Protein AF-A0A4P8D7B9-F1 (afdb_monomer_lite)

Sequence (53 aa):
LPPKGKLRSLCSQHVEKLQTFQHLHPIVVQAAFPPLYKELFSTEIESPEGLSK

Radius of gyration: 14.24 Å; chains: 1; bounding box: 40×21×36 Å

pLDDT: mean 78.87, std 17.97, range [38.94, 94.56]

Foldseek 3Di:
DPPPCPVVVVVVVVLVVVVVVCVVCVVCCVPPDDPVVCVVRVPPVPPPVPPDD

Structure (mmCIF, N/CA/C/O backbone):
data_AF-A0A4P8D7B9-F1
#
_entry.id   AF-A0A4P8D7B9-F1
#
loop_
_atom_site.group_PDB
_atom_site.id
_atom_site.type_symbol
_atom_site.label_atom_id
_atom_site.label_alt_id
_atom_site.label_comp_id
_atom_site.label_asym_id
_atom_site.label_entity_id
_atom_site.label_seq_id
_atom_site.pdbx_PDB_ins_code
_atom_site.Cartn_x
_atom_site.Cartn_y
_atom_site.Cartn_z
_atom_site.occupancy
_atom_site.B_iso_or_equiv
_atom_site.auth_seq_id
_atom_site.auth_comp_id
_atom_site.auth_asym_id
_atom_site.auth_atom_id
_atom_site.pdbx_PDB_model_num
ATOM 1 N N . LEU A 1 1 ? -26.179 4.547 7.039 1.00 55.38 1 LEU A N 1
ATOM 2 C CA . LEU A 1 1 ? -24.713 4.746 7.150 1.00 55.38 1 LEU A CA 1
ATOM 3 C C . LEU A 1 1 ? -24.052 3.387 7.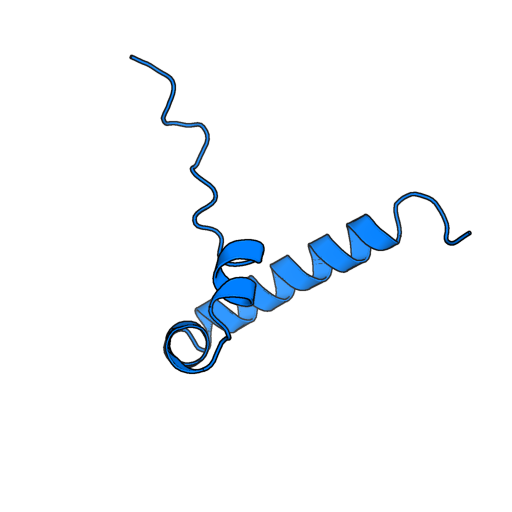350 1.00 55.38 1 LEU A C 1
ATOM 5 O O . LEU A 1 1 ? -24.641 2.577 8.061 1.00 55.38 1 LEU A O 1
ATOM 9 N N . PRO A 1 2 ? -22.894 3.103 6.726 1.00 58.34 2 PRO A N 1
ATOM 10 C CA . PRO A 1 2 ? -22.176 1.851 6.960 1.00 58.34 2 PRO A CA 1
ATOM 11 C C . PRO A 1 2 ? -21.834 1.693 8.455 1.00 58.34 2 PRO A C 1
ATOM 13 O O . PRO A 1 2 ? -21.628 2.701 9.139 1.00 58.34 2 PRO A O 1
ATOM 16 N N . PRO A 1 3 ? -21.798 0.455 8.984 1.00 69.44 3 PRO A N 1
ATOM 17 C CA . PRO A 1 3 ? -21.576 0.207 10.405 1.00 69.44 3 PRO A CA 1
ATOM 18 C C . PRO A 1 3 ? -20.255 0.827 10.878 1.00 69.44 3 PRO A C 1
ATOM 20 O O . PRO A 1 3 ? -19.217 0.702 10.217 1.00 69.44 3 PRO A O 1
ATOM 23 N N . LYS A 1 4 ? -20.311 1.518 12.026 1.00 67.75 4 LYS A N 1
ATOM 24 C CA . LYS A 1 4 ? -19.157 2.181 12.650 1.00 6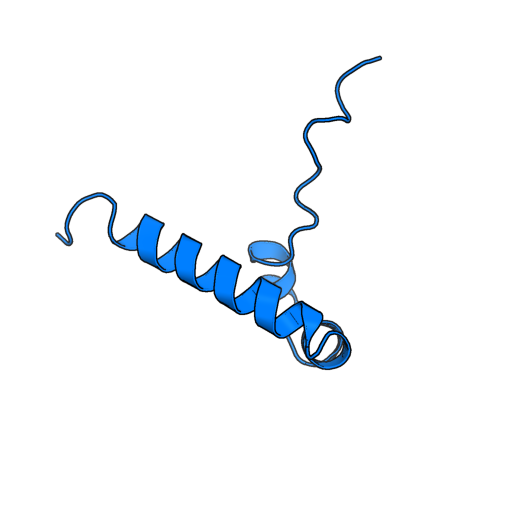7.75 4 LYS A CA 1
ATOM 25 C C . LYS A 1 4 ? -18.018 1.163 12.795 1.00 67.75 4 LYS A C 1
ATOM 27 O O . LYS A 1 4 ? -18.201 0.119 13.405 1.00 67.75 4 LYS A O 1
ATOM 32 N N . GLY A 1 5 ? -16.863 1.458 12.196 1.00 76.06 5 GLY A N 1
ATOM 33 C CA . GLY A 1 5 ? -15.673 0.597 12.235 1.00 76.06 5 GLY A CA 1
ATOM 34 C C . GLY A 1 5 ? -15.373 -0.183 10.951 1.00 76.06 5 GLY A C 1
ATOM 35 O O . GLY A 1 5 ? -14.230 -0.595 10.768 1.00 76.06 5 GLY A O 1
ATOM 36 N N . LYS A 1 6 ? -16.320 -0.313 10.008 1.00 84.25 6 LYS A N 1
ATOM 37 C CA . LYS A 1 6 ? -16.062 -1.036 8.747 1.00 84.25 6 LYS A CA 1
ATOM 38 C C . LYS A 1 6 ? -15.030 -0.335 7.859 1.00 84.25 6 LYS A C 1
ATOM 40 O O . LYS A 1 6 ? -14.164 -0.997 7.303 1.00 84.25 6 LYS A O 1
ATOM 45 N N . LEU A 1 7 ? -15.070 0.998 7.796 1.00 88.25 7 LEU A N 1
ATOM 46 C CA . LEU A 1 7 ? -14.062 1.785 7.079 1.00 88.25 7 LEU A CA 1
ATOM 47 C C . LEU A 1 7 ? -12.668 1.603 7.694 1.00 88.25 7 LEU A C 1
ATOM 49 O O . LEU A 1 7 ? -11.712 1.366 6.969 1.00 88.25 7 LEU A O 1
ATOM 53 N N . ARG A 1 8 ? -12.573 1.624 9.031 1.00 87.94 8 ARG A N 1
ATOM 54 C CA . ARG A 1 8 ? -11.307 1.398 9.741 1.00 87.94 8 ARG A CA 1
ATOM 55 C C . ARG A 1 8 ? -10.728 0.022 9.410 1.00 87.94 8 ARG A C 1
ATOM 57 O O . ARG A 1 8 ? -9.564 -0.059 9.055 1.00 87.94 8 ARG A O 1
AT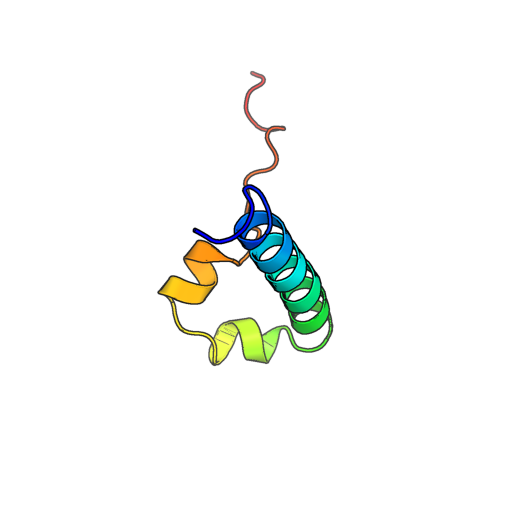OM 64 N N . SER A 1 9 ? -11.544 -1.030 9.470 1.00 89.62 9 SER A N 1
ATOM 65 C CA . SER A 1 9 ? -11.110 -2.393 9.134 1.00 89.62 9 SER A CA 1
ATOM 66 C C . SER A 1 9 ? -10.615 -2.511 7.688 1.00 89.62 9 SER A C 1
ATOM 68 O O . SER A 1 9 ? -9.586 -3.137 7.451 1.00 89.62 9 SER A O 1
ATOM 70 N N . LEU A 1 10 ? -11.295 -1.865 6.735 1.00 91.44 10 LEU A N 1
ATOM 71 C CA . LEU A 1 10 ? -10.863 -1.839 5.336 1.00 91.44 10 LEU A CA 1
ATOM 72 C C . LEU A 1 10 ? -9.532 -1.099 5.159 1.00 91.44 10 LEU A C 1
ATOM 74 O O . LEU A 1 10 ? -8.653 -1.588 4.453 1.00 91.44 10 LEU A O 1
ATOM 78 N N . CYS A 1 11 ? -9.362 0.047 5.823 1.00 90.38 11 CYS A N 1
ATOM 79 C CA . CYS A 1 11 ? -8.107 0.796 5.802 1.00 90.38 11 CYS A CA 1
ATOM 80 C C . CYS A 1 11 ? -6.953 -0.005 6.424 1.00 90.38 11 CYS A C 1
ATOM 82 O O . CYS A 1 11 ? -5.874 -0.046 5.844 1.00 90.38 11 CYS A O 1
ATOM 84 N N . SER A 1 12 ? -7.174 -0.687 7.552 1.00 89.81 12 SER A N 1
ATOM 85 C CA . S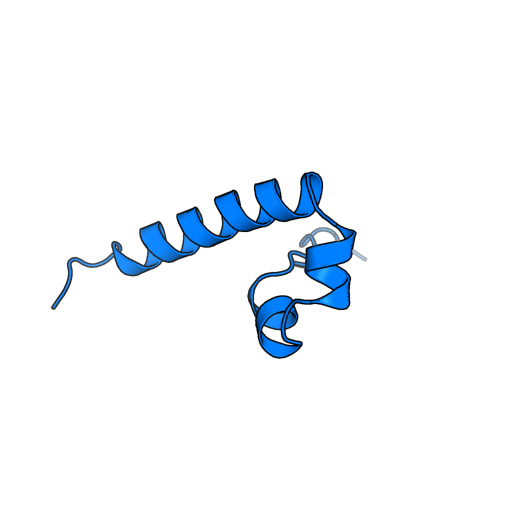ER A 1 12 ? -6.157 -1.552 8.166 1.00 89.81 12 SER A CA 1
ATOM 86 C C . SER A 1 12 ? -5.747 -2.692 7.231 1.00 89.81 12 SER A C 1
ATOM 88 O O . SER A 1 12 ? -4.562 -2.879 6.977 1.00 89.81 12 SER A O 1
ATOM 90 N N . GLN A 1 13 ? -6.720 -3.382 6.630 1.00 94.25 13 GLN A N 1
ATOM 91 C CA . GLN A 1 13 ? -6.445 -4.468 5.686 1.00 94.25 13 GLN A CA 1
ATOM 92 C C . GLN A 1 13 ? -5.679 -3.986 4.443 1.00 94.25 13 GLN A C 1
ATOM 94 O O . GLN A 1 13 ? -4.850 -4.712 3.893 1.00 94.25 13 GLN A O 1
ATOM 99 N N . HIS A 1 14 ? -5.963 -2.770 3.975 1.00 93.00 14 HIS A N 1
ATOM 100 C CA . HIS A 1 14 ? -5.221 -2.153 2.881 1.00 93.00 14 HIS A CA 1
ATOM 101 C C . HIS A 1 14 ? -3.739 -1.977 3.236 1.00 93.00 14 HIS A C 1
ATOM 103 O O . HIS A 1 14 ? -2.880 -2.376 2.452 1.00 93.00 14 HIS A O 1
ATOM 109 N N . VAL A 1 15 ? -3.444 -1.441 4.424 1.00 91.69 15 VAL A N 1
ATOM 110 C CA . VAL A 1 15 ? -2.064 -1.221 4.884 1.00 91.69 15 VAL A CA 1
ATOM 111 C C . VAL A 1 15 ? -1.310 -2.544 5.048 1.00 91.69 15 VAL A C 1
ATOM 113 O O . VAL A 1 15 ? -0.194 -2.656 4.555 1.00 91.69 15 VAL A O 1
ATOM 116 N N . GLU A 1 16 ? -1.923 -3.576 5.633 1.00 92.69 16 GLU A N 1
ATOM 117 C CA . GLU A 1 16 ? -1.297 -4.905 5.782 1.00 92.69 16 GLU A CA 1
ATOM 118 C C . GLU A 1 16 ? -0.899 -5.522 4.428 1.00 92.69 16 GLU A C 1
ATOM 120 O O . GLU A 1 16 ? 0.208 -6.044 4.241 1.00 92.69 16 GLU A O 1
ATOM 125 N N . LYS A 1 17 ? -1.795 -5.432 3.437 1.00 93.31 17 LYS A N 1
ATOM 126 C CA . LYS A 1 17 ? -1.518 -5.913 2.076 1.00 93.31 17 LYS A CA 1
ATOM 127 C C . LYS A 1 17 ? -0.443 -5.082 1.392 1.00 93.31 17 LYS A C 1
ATOM 129 O O . LYS A 1 17 ? 0.407 -5.645 0.706 1.00 93.31 17 LYS A O 1
ATOM 134 N N . LEU A 1 18 ? -0.471 -3.765 1.581 1.00 92.00 18 LEU A N 1
ATOM 135 C CA . LEU A 1 18 ? 0.524 -2.862 1.022 1.00 92.00 18 LEU A CA 1
ATOM 136 C C . LEU A 1 18 ? 1.919 -3.147 1.586 1.00 92.00 18 LEU A C 1
ATOM 138 O O . LEU A 1 18 ? 2.865 -3.238 0.812 1.00 92.00 18 LEU A O 1
ATOM 142 N N . GLN A 1 19 ? 2.042 -3.357 2.897 1.00 90.69 19 GLN A N 1
ATOM 143 C CA . GLN A 1 19 ? 3.306 -3.744 3.527 1.00 90.69 19 GLN A CA 1
ATOM 144 C C . GLN A 1 19 ? 3.826 -5.058 2.946 1.00 90.69 19 GLN A C 1
ATOM 146 O O . GLN A 1 19 ? 4.997 -5.167 2.593 1.00 90.69 19 GLN A O 1
ATOM 151 N N . THR A 1 20 ? 2.953 -6.050 2.773 1.00 92.00 20 THR A N 1
ATOM 152 C CA . THR A 1 20 ? 3.333 -7.317 2.131 1.00 92.00 20 THR A CA 1
ATOM 153 C C . THR A 1 20 ? 3.822 -7.089 0.695 1.00 92.00 20 THR A C 1
ATOM 155 O O . THR A 1 20 ? 4.868 -7.603 0.304 1.00 92.00 20 THR A O 1
ATOM 158 N N . PHE A 1 21 ? 3.109 -6.273 -0.085 1.00 93.12 21 PHE A N 1
ATOM 159 C CA . PHE A 1 21 ? 3.493 -5.932 -1.455 1.00 93.12 21 PHE A CA 1
ATOM 160 C C . PHE A 1 21 ? 4.831 -5.186 -1.516 1.00 93.12 21 PHE A C 1
ATOM 162 O O . PHE A 1 21 ? 5.654 -5.480 -2.378 1.00 93.12 21 PHE A O 1
ATOM 169 N N . GLN A 1 22 ? 5.079 -4.264 -0.586 1.00 90.50 22 GLN A N 1
ATOM 170 C CA . GLN A 1 22 ? 6.329 -3.517 -0.494 1.00 90.50 22 GLN A CA 1
ATOM 171 C C . GLN A 1 22 ? 7.527 -4.432 -0.233 1.00 90.50 22 GLN A C 1
ATOM 173 O O . GLN A 1 22 ? 8.561 -4.250 -0.869 1.00 90.50 22 GLN A O 1
ATOM 178 N N . HIS A 1 23 ? 7.390 -5.430 0.645 1.00 88.69 23 HIS A N 1
ATOM 179 C CA . HIS A 1 23 ? 8.463 -6.396 0.898 1.00 88.69 23 HIS A CA 1
ATOM 180 C C . HIS A 1 23 ? 8.800 -7.236 -0.341 1.00 88.69 23 HIS A C 1
ATOM 182 O O . HIS A 1 23 ? 9.963 -7.557 -0.567 1.00 88.69 23 HIS A O 1
ATOM 188 N N . LEU A 1 24 ? 7.798 -7.577 -1.158 1.00 94.56 24 LEU A N 1
ATOM 189 C CA . LEU A 1 24 ? 7.990 -8.368 -2.378 1.00 94.56 24 LEU A CA 1
ATOM 190 C C . LEU A 1 24 ? 8.466 -7.521 -3.570 1.00 94.56 24 LEU A C 1
ATOM 192 O O . LEU A 1 24 ? 9.208 -8.008 -4.423 1.00 94.56 24 LEU A O 1
ATOM 196 N N . HIS A 1 25 ? 8.048 -6.255 -3.640 1.00 92.19 25 HIS A N 1
ATOM 197 C CA . HIS A 1 25 ? 8.269 -5.365 -4.782 1.00 92.19 25 HIS A CA 1
ATOM 198 C C . HIS A 1 25 ? 8.679 -3.940 -4.356 1.00 92.19 25 HIS A C 1
ATOM 200 O O . HIS A 1 25 ? 8.007 -2.965 -4.712 1.00 92.19 25 HIS A O 1
ATOM 206 N N . PRO A 1 26 ? 9.811 -3.772 -3.648 1.00 87.00 26 PRO A N 1
ATOM 207 C CA . PRO A 1 26 ? 10.210 -2.479 -3.083 1.00 87.00 26 PRO A CA 1
ATOM 208 C C . PRO A 1 26 ? 10.446 -1.408 -4.157 1.00 87.00 26 PRO A C 1
ATOM 210 O O . PRO A 1 26 ? 10.048 -0.256 -3.996 1.00 87.00 26 PRO A O 1
ATOM 213 N N . ILE A 1 27 ? 11.016 -1.801 -5.299 1.00 91.69 27 ILE A N 1
ATOM 214 C CA . ILE A 1 27 ? 11.296 -0.896 -6.424 1.00 91.69 27 ILE A CA 1
ATOM 215 C C . ILE A 1 27 ? 9.999 -0.338 -7.021 1.00 91.69 27 ILE A C 1
ATOM 217 O O . ILE A 1 27 ? 9.932 0.840 -7.366 1.00 91.69 27 ILE A O 1
ATOM 221 N N . VAL A 1 28 ? 8.950 -1.159 -7.118 1.00 89.88 28 VAL A N 1
ATOM 222 C CA . VAL A 1 28 ? 7.658 -0.735 -7.677 1.00 89.88 28 VAL A CA 1
ATOM 223 C C . VAL A 1 28 ? 7.005 0.293 -6.761 1.00 89.88 28 VAL A C 1
ATOM 225 O O . VAL A 1 28 ? 6.543 1.329 -7.235 1.00 89.88 28 VAL A O 1
ATOM 228 N N . VAL A 1 29 ? 7.027 0.049 -5.448 1.00 87.81 29 VAL A N 1
ATOM 229 C CA . VAL A 1 29 ? 6.514 1.012 -4.468 1.00 87.81 29 VAL A CA 1
ATOM 230 C C . VAL A 1 29 ? 7.291 2.326 -4.547 1.00 87.81 29 VAL A C 1
ATOM 232 O O . VAL A 1 29 ? 6.689 3.391 -4.531 1.00 87.81 29 VAL A O 1
ATOM 235 N N . GLN A 1 30 ? 8.613 2.294 -4.712 1.00 83.25 30 GLN A N 1
ATOM 236 C CA . GLN A 1 30 ? 9.408 3.519 -4.782 1.00 83.25 30 GLN A CA 1
ATOM 237 C C . GLN A 1 30 ? 9.181 4.315 -6.081 1.00 83.25 30 GLN A C 1
ATOM 239 O O . GLN A 1 30 ? 8.968 5.532 -6.023 1.00 83.25 30 GLN A O 1
ATOM 244 N N . ALA A 1 31 ? 9.221 3.639 -7.233 1.00 89.62 31 ALA A N 1
ATOM 245 C CA . ALA A 1 31 ? 9.286 4.267 -8.552 1.00 89.62 31 ALA A CA 1
ATOM 246 C C . ALA A 1 31 ? 7.922 4.478 -9.227 1.00 89.62 31 ALA A C 1
ATOM 248 O O . ALA A 1 31 ? 7.779 5.413 -10.011 1.00 89.62 31 ALA A O 1
ATOM 249 N N . ALA A 1 32 ? 6.928 3.631 -8.947 1.00 92.75 32 ALA A N 1
ATOM 250 C CA . ALA A 1 32 ? 5.649 3.648 -9.659 1.00 92.75 32 ALA A CA 1
ATOM 251 C C . ALA A 1 32 ? 4.489 4.213 -8.830 1.00 92.75 32 ALA A C 1
ATOM 253 O O . ALA A 1 32 ? 3.451 4.561 -9.394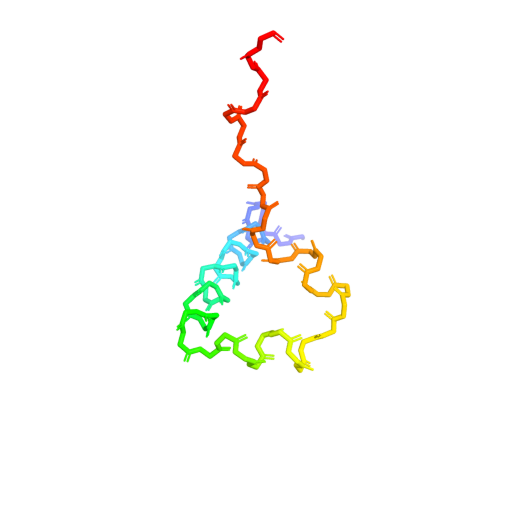 1.00 92.75 32 ALA A O 1
ATOM 254 N N . PHE A 1 33 ? 4.626 4.303 -7.503 1.00 92.81 33 PHE A N 1
ATOM 255 C CA . PHE A 1 33 ? 3.519 4.765 -6.671 1.00 92.81 33 PHE A CA 1
ATOM 256 C C . PHE A 1 33 ? 3.455 6.298 -6.642 1.00 92.81 33 PHE A C 1
ATOM 258 O O . PHE A 1 33 ? 4.497 6.953 -6.504 1.00 92.81 33 PHE A O 1
ATOM 265 N N . PRO A 1 34 ? 2.245 6.886 -6.714 1.00 94.25 34 PRO A N 1
ATOM 266 C CA . PRO A 1 34 ? 2.068 8.330 -6.615 1.00 94.25 34 PRO A CA 1
ATOM 267 C C . PRO A 1 34 ? 2.651 8.908 -5.312 1.00 94.25 34 PRO A C 1
ATOM 269 O O . PRO A 1 34 ? 2.570 8.246 -4.273 1.00 94.25 34 PRO A O 1
ATOM 272 N N . PRO A 1 35 ? 3.177 10.149 -5.320 1.00 88.31 35 PRO A N 1
ATOM 273 C CA . PRO A 1 35 ? 3.768 10.777 -4.133 1.00 88.31 35 PRO A CA 1
ATOM 274 C C . PRO A 1 35 ? 2.823 10.805 -2.924 1.00 88.31 35 PRO A C 1
ATOM 276 O O . PRO A 1 35 ? 3.161 10.266 -1.876 1.00 88.31 35 PRO A O 1
ATOM 279 N N . LEU A 1 36 ? 1.593 11.296 -3.111 1.00 90.75 36 LEU A N 1
ATOM 280 C CA . LEU A 1 36 ? 0.596 11.386 -2.039 1.00 90.75 36 LEU A CA 1
ATOM 281 C C . LEU A 1 36 ? 0.210 10.013 -1.466 1.00 90.75 36 LEU A C 1
ATOM 283 O O . LEU A 1 36 ? -0.051 9.875 -0.276 1.00 90.75 36 LEU A O 1
ATOM 287 N N . TYR A 1 37 ? 0.176 8.973 -2.302 1.00 90.94 37 TYR A N 1
ATOM 288 C CA . TYR A 1 37 ? -0.133 7.625 -1.829 1.00 90.94 37 TYR A CA 1
ATOM 289 C C . TYR A 1 37 ? 0.973 7.104 -0.900 1.00 90.94 37 TYR A C 1
ATOM 291 O O . TYR A 1 37 ? 0.682 6.500 0.130 1.00 90.94 37 TYR A O 1
ATOM 299 N N . LYS A 1 38 ? 2.240 7.369 -1.235 1.00 87.44 38 LYS A N 1
ATOM 300 C CA . LYS A 1 38 ? 3.373 7.023 -0.370 1.00 87.44 38 LYS A CA 1
ATOM 301 C C . LYS A 1 38 ? 3.322 7.800 0.945 1.00 87.44 38 LYS A C 1
ATOM 303 O O . LYS A 1 38 ? 3.518 7.200 1.986 1.00 87.44 38 LYS A O 1
ATOM 308 N N . GLU A 1 39 ? 2.987 9.085 0.927 1.00 87.50 39 GLU A N 1
ATOM 309 C CA . GLU A 1 39 ? 2.862 9.881 2.160 1.00 87.50 39 GLU A CA 1
ATOM 310 C C . GLU A 1 39 ? 1.759 9.366 3.097 1.00 87.50 39 GLU A C 1
ATOM 312 O O . GLU A 1 39 ? 1.929 9.354 4.312 1.00 87.50 39 GLU A O 1
ATOM 317 N N . LEU A 1 40 ? 0.631 8.913 2.544 1.00 88.75 40 LEU A N 1
ATOM 318 C CA . LEU A 1 40 ? -0.504 8.437 3.339 1.00 88.75 40 LEU A CA 1
ATOM 319 C C . LEU A 1 40 ? -0.324 7.017 3.887 1.00 88.75 40 LEU A C 1
ATOM 321 O O . LEU A 1 40 ? -0.943 6.676 4.896 1.00 88.75 40 LEU A O 1
ATOM 325 N N . PHE A 1 41 ? 0.452 6.170 3.203 1.00 87.56 41 PHE A N 1
ATOM 326 C CA . PHE A 1 41 ? 0.471 4.731 3.475 1.00 87.56 41 PHE A CA 1
ATOM 327 C C . PHE A 1 41 ? 1.861 4.098 3.620 1.00 87.56 41 PHE A C 1
ATOM 329 O O . PHE A 1 41 ? 1.936 2.959 4.083 1.00 87.56 41 PHE A O 1
ATOM 336 N N . SER A 1 42 ? 2.952 4.777 3.255 1.00 76.12 42 SER A N 1
ATOM 337 C CA . SER A 1 42 ? 4.300 4.294 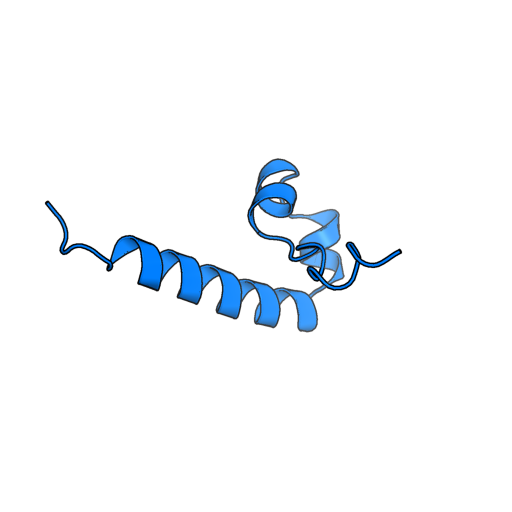3.567 1.00 76.12 42 SER A CA 1
ATOM 338 C C . SER A 1 42 ? 4.556 4.492 5.052 1.00 76.12 42 SER A C 1
ATOM 340 O O . SER A 1 42 ? 4.527 5.605 5.571 1.00 76.12 42 SER A O 1
ATOM 342 N N . THR A 1 43 ? 4.814 3.393 5.748 1.00 61.25 43 THR A N 1
ATOM 343 C CA . THR A 1 43 ? 5.100 3.401 7.176 1.00 61.25 43 THR A CA 1
ATOM 344 C C . THR A 1 43 ? 6.547 3.811 7.445 1.00 61.25 43 THR A C 1
ATOM 346 O O . THR A 1 43 ? 7.340 2.998 7.897 1.00 61.25 43 THR A O 1
ATOM 349 N N . GLU A 1 44 ? 6.881 5.079 7.217 1.00 54.97 44 GLU A N 1
ATOM 350 C CA . GLU A 1 44 ? 7.792 5.785 8.131 1.00 54.97 44 GLU A CA 1
ATOM 351 C C . GLU A 1 44 ? 6.933 6.482 9.188 1.00 54.97 44 GLU A C 1
ATOM 353 O O . GLU A 1 44 ? 7.032 7.680 9.436 1.00 54.97 44 GLU A O 1
ATOM 358 N N . ILE A 1 45 ? 6.005 5.719 9.777 1.00 50.00 45 ILE A N 1
ATOM 359 C CA . ILE A 1 45 ? 5.357 6.134 11.011 1.00 50.00 45 ILE A CA 1
ATOM 360 C C . ILE A 1 45 ? 6.497 6.117 12.015 1.00 50.00 45 ILE A C 1
ATOM 362 O O . ILE A 1 45 ? 6.935 5.039 12.415 1.00 50.00 45 ILE A O 1
ATOM 366 N N . GLU A 1 46 ? 7.026 7.303 12.305 1.00 43.66 46 GLU A N 1
ATOM 367 C CA . GLU A 1 46 ? 7.892 7.592 13.436 1.00 43.66 46 GLU A CA 1
ATOM 368 C C . GLU A 1 46 ? 7.507 6.646 14.575 1.00 43.66 46 GLU A C 1
ATOM 370 O O . GLU A 1 46 ? 6.401 6.725 15.120 1.00 43.66 46 GLU A O 1
ATOM 375 N N . SER A 1 47 ? 8.370 5.664 14.859 1.00 41.41 47 SER A N 1
ATOM 376 C CA . SER A 1 47 ? 8.215 4.889 16.082 1.00 41.41 47 SER A CA 1
ATOM 377 C C . SER A 1 47 ? 8.148 5.930 17.201 1.00 41.41 47 SER A C 1
ATOM 379 O O . SER A 1 47 ? 9.035 6.788 17.252 1.00 41.41 47 SER A O 1
ATOM 381 N N . PRO A 1 48 ? 7.150 5.915 18.103 1.00 47.84 48 PRO A N 1
ATOM 382 C CA . PRO A 1 48 ? 7.086 6.874 19.205 1.00 47.84 48 PRO A CA 1
ATOM 383 C C . PRO A 1 48 ? 8.259 6.737 20.204 1.00 47.84 48 PRO A C 1
ATOM 385 O O . PRO A 1 48 ? 8.256 7.358 21.261 1.00 47.84 48 PRO A O 1
ATOM 388 N N . GLU A 1 49 ? 9.299 5.970 19.874 1.00 46.62 49 GLU A N 1
ATOM 389 C CA . GLU A 1 49 ? 10.541 5.798 20.629 1.00 46.62 49 GLU A CA 1
ATOM 390 C C . GLU A 1 49 ? 11.497 7.010 20.562 1.00 46.62 49 GLU A C 1
ATOM 392 O O . GLU A 1 49 ? 12.605 6.949 21.091 1.00 46.62 49 GLU A O 1
ATOM 397 N N . GLY A 1 50 ? 11.085 8.131 19.958 1.00 47.28 50 GLY A N 1
ATOM 398 C CA . GLY A 1 50 ? 11.900 9.346 19.841 1.00 47.28 50 GLY A CA 1
ATOM 399 C C . GLY A 1 50 ? 11.662 10.453 20.877 1.00 47.28 50 GLY A C 1
ATOM 400 O O . GLY A 1 50 ? 12.460 11.384 20.923 1.00 47.28 50 GLY A O 1
ATOM 401 N N . LEU A 1 51 ? 10.616 10.397 21.717 1.00 48.72 51 LEU A N 1
ATOM 402 C CA . LEU A 1 51 ? 10.345 11.446 22.719 1.00 48.72 51 LEU A CA 1
ATOM 403 C C . LEU A 1 51 ? 10.799 11.019 24.121 1.00 48.72 51 LEU A C 1
ATOM 405 O O . LEU A 1 51 ? 10.023 10.906 25.068 1.00 48.72 51 LEU A O 1
ATOM 409 N N . SER A 1 52 ? 12.087 10.731 24.253 1.00 45.84 52 SER A N 1
ATOM 410 C CA . SER A 1 52 ? 12.763 10.651 25.546 1.00 45.84 52 SER A CA 1
ATOM 411 C C . SER A 1 52 ? 14.207 11.096 25.375 1.00 45.84 52 SER A C 1
ATOM 413 O O . SER A 1 52 ? 15.074 10.282 25.063 1.00 45.84 52 SER A O 1
ATOM 415 N N . LYS A 1 53 ? 14.434 12.399 25.557 1.00 38.94 53 LYS A N 1
ATOM 416 C CA . LYS A 1 53 ? 15.580 13.015 26.241 1.00 38.94 53 LYS A CA 1
ATOM 417 C C . LYS A 1 53 ? 15.342 14.512 26.377 1.00 38.94 53 LYS A C 1
ATOM 419 O O . LYS A 1 53 ? 14.942 15.129 25.369 1.00 38.94 53 LYS A O 1
#

InterPro domains:
  IPR035500 Nuclear hormone receptor-like domain superfamily [G3DSA:1.10.565.10] (1-53)
  IPR035500 Nuclear hormone receptor-like domain superfamily [SSF48508] (6-42)

Secondary structure (DSSP, 8-state):
-PPTTHHHHHHHHHHHHHHHHHHH-HHHHHHHS-HHHHHHHS-----GGG---

Organism: Ovis aries (NCBI:txid9940)